Protein AF-A0A0Q4CQ82-F1 (afdb_monomer)

pLDDT: mean 79.75, std 15.26, range [38.12, 93.38]

Mean predicted aligned error: 7.89 Å

Foldseek 3Di:
DDAPDDDPQKGHHDADPDPPFPDWAFIAGNVDRVDGPDIWYWAQQPPPRDIDTDPDDPDGSWHDDPPTPPPVPPVVD

Structure (mmCIF, N/CA/C/O backbone):
data_AF-A0A0Q4CQ82-F1
#
_entry.id   AF-A0A0Q4CQ82-F1
#
loop_
_atom_site.group_PDB
_atom_site.id
_atom_site.type_symbol
_atom_site.label_atom_id
_atom_site.label_alt_id
_atom_site.label_comp_id
_atom_site.label_asym_id
_atom_site.label_entity_id
_atom_site.label_seq_id
_atom_site.pdbx_PDB_ins_code
_atom_site.Cartn_x
_atom_site.Cartn_y
_atom_site.Cartn_z
_atom_site.occupancy
_atom_site.B_iso_or_equiv
_atom_site.auth_seq_id
_atom_site.auth_comp_id
_atom_site.auth_asym_id
_atom_site.auth_atom_id
_atom_site.pdbx_PDB_model_num
ATOM 1 N N . MET A 1 1 ? 18.734 0.295 -0.106 1.00 38.12 1 MET A N 1
ATOM 2 C CA . MET A 1 1 ? 17.270 0.119 -0.180 1.00 38.12 1 MET A CA 1
ATOM 3 C C . MET A 1 1 ? 16.952 -1.133 0.613 1.00 38.12 1 MET A C 1
ATOM 5 O O . MET A 1 1 ? 17.581 -2.148 0.352 1.00 38.12 1 MET A O 1
ATOM 9 N N . ARG A 1 2 ? 16.130 -1.033 1.660 1.00 42.03 2 ARG A N 1
ATOM 10 C CA . ARG A 1 2 ? 15.654 -2.198 2.414 1.00 42.03 2 ARG A CA 1
ATOM 11 C C . ARG A 1 2 ? 14.216 -2.445 1.953 1.00 42.03 2 ARG A C 1
ATOM 13 O O . ARG A 1 2 ? 13.471 -1.484 1.792 1.00 42.03 2 ARG A O 1
ATOM 20 N N . GLY A 1 3 ? 13.932 -3.689 1.599 1.00 46.94 3 GLY A N 1
ATOM 21 C CA . GLY A 1 3 ? 12.613 -4.210 1.270 1.00 46.94 3 GLY A CA 1
ATOM 22 C C . GLY A 1 3 ? 12.525 -5.591 1.907 1.00 46.94 3 GLY A C 1
ATOM 23 O O . GLY A 1 3 ? 13.523 -6.322 1.932 1.00 46.94 3 GLY A O 1
ATOM 24 N N . GLN A 1 4 ? 11.385 -5.906 2.511 1.00 50.97 4 GLN A N 1
ATOM 25 C CA . GLN A 1 4 ? 11.126 -7.206 3.124 1.00 50.97 4 GLN A CA 1
ATOM 26 C C . GLN A 1 4 ? 11.186 -8.345 2.100 1.00 50.97 4 GLN A C 1
ATOM 28 O O . GLN A 1 4 ? 10.900 -8.159 0.918 1.00 50.97 4 GLN A O 1
ATOM 33 N N . ALA A 1 5 ? 11.591 -9.527 2.580 1.00 49.00 5 ALA A N 1
ATOM 34 C CA . ALA A 1 5 ? 11.764 -10.734 1.783 1.00 49.00 5 ALA A CA 1
ATOM 35 C C . ALA A 1 5 ? 10.466 -11.085 1.047 1.00 49.00 5 ALA A C 1
ATOM 37 O O . ALA A 1 5 ? 9.478 -11.509 1.645 1.00 49.00 5 ALA A O 1
ATOM 38 N N . ALA A 1 6 ? 10.491 -10.873 -0.259 1.00 54.62 6 ALA A N 1
ATOM 39 C CA . ALA A 1 6 ? 9.392 -11.166 -1.142 1.00 54.62 6 ALA A CA 1
ATOM 40 C C . ALA A 1 6 ? 9.257 -12.670 -1.395 1.00 54.62 6 ALA A C 1
ATOM 42 O O . ALA A 1 6 ? 10.223 -13.432 -1.296 1.00 54.62 6 ALA A O 1
ATOM 43 N N . ALA A 1 7 ? 8.059 -13.082 -1.811 1.00 59.53 7 ALA A N 1
ATOM 44 C CA . ALA A 1 7 ? 7.921 -14.295 -2.604 1.00 59.53 7 ALA A CA 1
ATOM 45 C C . ALA A 1 7 ? 8.939 -14.239 -3.760 1.00 59.53 7 ALA A C 1
ATOM 47 O O . ALA A 1 7 ? 9.144 -13.171 -4.339 1.00 59.53 7 ALA A O 1
ATOM 48 N N . ILE A 1 8 ? 9.610 -15.360 -4.037 1.00 71.06 8 ILE A N 1
ATOM 49 C CA . ILE A 1 8 ? 10.676 -15.469 -5.046 1.00 71.06 8 ILE A CA 1
ATOM 50 C C . ILE A 1 8 ? 10.261 -14.705 -6.316 1.00 71.06 8 ILE A C 1
ATOM 52 O O . ILE A 1 8 ? 9.209 -14.999 -6.878 1.00 71.06 8 ILE A O 1
ATOM 56 N N . GLY A 1 9 ? 11.060 -13.714 -6.725 1.00 84.00 9 GLY A N 1
ATOM 57 C CA . GLY A 1 9 ? 10.818 -12.947 -7.953 1.00 84.00 9 GLY A CA 1
ATOM 58 C C . GLY A 1 9 ? 10.013 -11.649 -7.800 1.00 84.00 9 GLY A C 1
ATOM 59 O O . GLY A 1 9 ? 9.694 -11.023 -8.802 1.00 84.00 9 GLY A O 1
ATOM 60 N N . ILE A 1 10 ? 9.671 -11.195 -6.590 1.00 88.19 10 ILE A N 1
ATOM 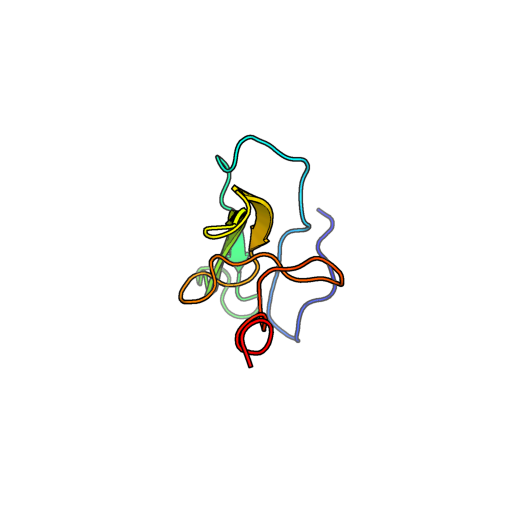61 C CA . ILE A 1 10 ? 8.978 -9.908 -6.380 1.00 88.19 10 ILE A CA 1
ATOM 62 C C . ILE A 1 10 ? 9.874 -8.951 -5.574 1.00 88.19 10 ILE A C 1
ATOM 64 O O . ILE A 1 10 ? 10.688 -9.376 -4.765 1.00 88.19 10 ILE A O 1
ATOM 68 N N . ILE A 1 11 ? 9.771 -7.642 -5.791 1.00 89.25 11 ILE A N 1
ATOM 69 C CA . ILE A 1 11 ? 10.428 -6.616 -4.971 1.00 89.25 11 ILE A CA 1
ATOM 70 C C . ILE A 1 11 ? 9.339 -5.715 -4.400 1.00 89.25 11 ILE A C 1
ATOM 72 O O . ILE A 1 11 ? 8.732 -4.920 -5.123 1.00 89.25 11 ILE A O 1
ATOM 76 N N . GLU A 1 12 ? 9.092 -5.846 -3.096 1.00 88.25 12 GLU A N 1
ATOM 77 C CA . GLU A 1 12 ? 8.097 -5.048 -2.379 1.00 88.25 12 GLU A CA 1
ATOM 78 C C . GLU A 1 12 ? 8.761 -3.941 -1.547 1.00 88.25 12 GLU A C 1
ATOM 80 O O . GLU A 1 12 ? 9.769 -4.185 -0.875 1.00 88.25 12 GLU A O 1
ATOM 85 N N . PRO A 1 13 ? 8.218 -2.712 -1.571 1.00 88.44 13 PRO A N 1
ATOM 86 C CA . PRO A 1 13 ? 8.705 -1.635 -0.725 1.00 88.44 13 PRO A CA 1
ATOM 87 C C . PRO A 1 13 ? 8.271 -1.853 0.728 1.00 88.44 13 PRO A C 1
ATOM 89 O O . PRO A 1 13 ? 7.158 -2.306 1.002 1.00 88.44 13 PRO A O 1
ATOM 92 N N . ASP A 1 14 ? 9.131 -1.463 1.669 1.00 88.44 14 ASP A N 1
ATOM 93 C CA . ASP A 1 14 ? 8.781 -1.462 3.088 1.00 88.44 14 ASP A CA 1
ATOM 94 C C . ASP A 1 14 ? 7.651 -0.457 3.385 1.00 88.44 14 ASP A C 1
ATOM 96 O O . ASP A 1 14 ? 7.613 0.631 2.794 1.00 88.44 14 ASP A O 1
ATOM 100 N N . PRO A 1 15 ? 6.760 -0.751 4.350 1.00 88.06 15 PRO A N 1
ATOM 101 C CA . PRO A 1 15 ? 5.816 0.235 4.853 1.00 88.06 15 PRO A CA 1
ATOM 102 C C . PRO A 1 15 ? 6.523 1.498 5.359 1.00 88.06 15 PRO A C 1
ATOM 104 O O . PRO A 1 15 ? 7.561 1.432 6.017 1.00 88.06 15 PRO A O 1
ATOM 107 N N . TRP A 1 16 ? 5.93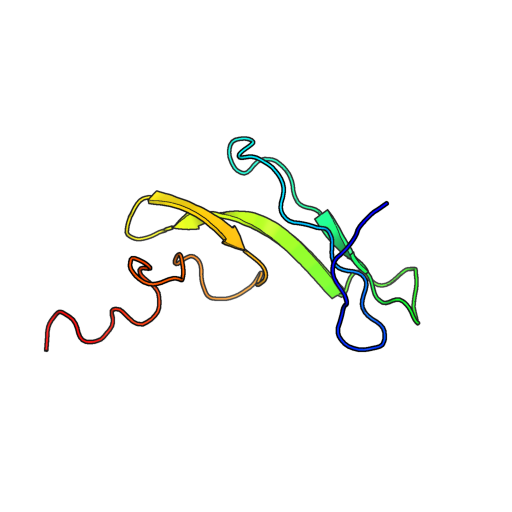3 2.665 5.097 1.00 90.75 16 TRP A N 1
ATOM 108 C CA . TRP A 1 16 ? 6.487 3.965 5.492 1.00 90.75 16 TRP A CA 1
ATOM 109 C C . TRP A 1 16 ? 5.583 4.717 6.485 1.00 90.75 16 TRP A C 1
ATOM 111 O O . TRP A 1 16 ? 4.400 4.385 6.623 1.00 90.75 16 TRP A O 1
ATOM 121 N N . PRO A 1 17 ? 6.114 5.746 7.181 1.00 92.94 17 PRO A N 1
ATOM 122 C CA . PRO A 1 17 ? 5.329 6.580 8.087 1.00 92.94 17 PRO A CA 1
ATOM 123 C C . PRO A 1 17 ? 4.119 7.230 7.413 1.00 92.94 17 PRO A C 1
ATOM 125 O O . PRO A 1 17 ? 4.125 7.507 6.215 1.00 92.94 17 PRO A O 1
ATOM 128 N N . PHE A 1 18 ? 3.081 7.519 8.199 1.00 92.31 18 PHE A N 1
ATOM 129 C CA . PHE A 1 18 ? 1.845 8.079 7.664 1.00 92.31 18 PHE A CA 1
ATOM 130 C C . PHE A 1 18 ? 2.051 9.452 7.006 1.00 92.31 18 PHE A C 1
ATOM 132 O O . PHE A 1 18 ? 2.345 10.435 7.677 1.00 92.31 18 PHE A O 1
ATOM 139 N N . ASP A 1 19 ? 1.827 9.520 5.693 1.00 93.38 19 ASP A N 1
ATOM 140 C CA . ASP A 1 19 ? 2.054 10.705 4.851 1.00 93.38 19 ASP A CA 1
ATOM 141 C C . ASP A 1 19 ? 0.752 11.379 4.373 1.00 93.38 19 ASP A C 1
ATOM 143 O O . ASP A 1 19 ? 0.752 12.228 3.477 1.00 93.38 19 ASP A O 1
ATOM 147 N N . GLY A 1 20 ? -0.389 10.980 4.941 1.00 92.50 20 GLY A N 1
ATOM 148 C CA . GLY A 1 20 ? -1.704 11.406 4.467 1.00 92.50 20 GLY A CA 1
ATOM 149 C C . GLY A 1 20 ? -2.267 10.570 3.314 1.00 92.50 20 GLY A C 1
ATOM 150 O O . GLY A 1 20 ? -3.211 11.027 2.672 1.00 92.50 20 GLY A O 1
ATOM 151 N N . CYS A 1 21 ? -1.741 9.362 3.073 1.00 89.56 21 CYS A N 1
ATOM 152 C CA . CYS A 1 21 ? -2.115 8.476 1.960 1.00 89.56 21 CYS A CA 1
ATOM 153 C C . CYS A 1 21 ? -1.757 9.052 0.580 1.00 89.56 21 CYS A C 1
ATOM 155 O O . CYS A 1 21 ? -2.503 8.850 -0.383 1.00 89.56 21 CYS A O 1
ATOM 157 N N . LYS A 1 22 ? -0.651 9.7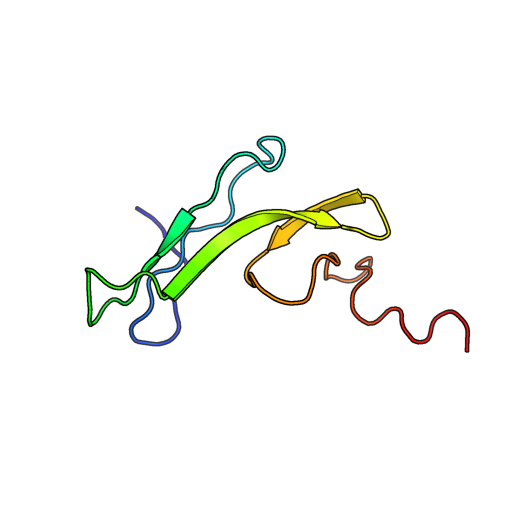99 0.493 1.00 90.25 22 LYS A N 1
ATOM 158 C CA . LYS A 1 22 ? -0.251 10.521 -0.725 1.00 90.25 22 LYS A CA 1
ATOM 159 C C . LYS A 1 22 ? 0.642 9.677 -1.630 1.00 90.25 22 LYS A C 1
ATOM 161 O O . LYS A 1 22 ? 0.487 9.717 -2.848 1.00 90.25 22 LYS A O 1
ATOM 166 N N . ARG A 1 23 ? 1.562 8.908 -1.047 1.00 90.62 23 ARG A N 1
ATOM 167 C CA . ARG A 1 23 ? 2.523 8.079 -1.778 1.00 90.62 23 ARG A CA 1
ATOM 168 C C . ARG A 1 23 ? 1.909 6.753 -2.217 1.00 90.62 23 ARG A C 1
ATOM 170 O O . ARG A 1 23 ? 1.111 6.134 -1.509 1.00 90.62 23 ARG A O 1
ATOM 177 N N . ARG A 1 24 ? 2.334 6.311 -3.398 1.00 90.06 24 ARG A N 1
ATOM 178 C CA . ARG A 1 24 ? 2.140 4.961 -3.929 1.00 90.06 24 ARG A CA 1
ATOM 179 C C . ARG A 1 24 ? 3.464 4.488 -4.486 1.00 90.06 24 ARG A C 1
ATOM 181 O O . ARG A 1 24 ? 4.081 5.224 -5.250 1.00 90.06 24 ARG A O 1
ATOM 188 N N . GLU A 1 25 ? 3.864 3.278 -4.131 1.00 91.25 25 GLU A N 1
ATOM 189 C CA . GLU A 1 25 ? 5.116 2.694 -4.603 1.00 91.25 25 GLU A CA 1
ATOM 190 C C . GLU A 1 25 ? 4.845 1.443 -5.427 1.00 91.25 25 GLU A C 1
ATOM 192 O O . GLU A 1 25 ? 3.940 0.677 -5.080 1.00 91.25 25 GLU A O 1
ATOM 197 N N . PRO A 1 26 ? 5.568 1.245 -6.540 1.00 90.62 26 PRO A N 1
ATOM 198 C CA . PRO A 1 26 ? 5.415 0.044 -7.332 1.00 90.62 26 PRO A CA 1
ATOM 199 C C . PRO A 1 26 ? 6.006 -1.157 -6.588 1.00 90.62 26 PRO A C 1
ATOM 201 O O . PRO A 1 26 ? 7.058 -1.071 -5.962 1.00 90.62 26 PRO A O 1
ATOM 204 N N . VAL A 1 27 ? 5.315 -2.283 -6.698 1.00 89.88 27 VAL A N 1
ATOM 205 C CA . VAL A 1 27 ? 5.870 -3.612 -6.467 1.00 89.88 27 VAL A CA 1
ATOM 206 C C . VAL A 1 27 ? 6.377 -4.103 -7.813 1.00 89.88 27 VAL A C 1
ATOM 208 O O . VAL A 1 27 ? 5.595 -4.180 -8.769 1.00 89.88 27 VAL A O 1
ATOM 211 N N . MET A 1 28 ? 7.672 -4.383 -7.888 1.00 91.06 28 MET A N 1
ATOM 212 C CA . MET A 1 28 ? 8.347 -4.753 -9.131 1.00 91.06 28 MET A CA 1
ATOM 213 C C . MET A 1 28 ? 8.473 -6.269 -9.237 1.00 91.06 28 MET A C 1
ATOM 215 O O . MET A 1 28 ? 8.609 -6.953 -8.224 1.00 91.06 28 MET A O 1
ATOM 219 N N . ASP A 1 29 ? 8.429 -6.782 -10.457 1.00 88.75 29 ASP A N 1
ATOM 220 C CA . ASP A 1 29 ? 8.870 -8.139 -10.769 1.00 88.75 29 ASP A CA 1
A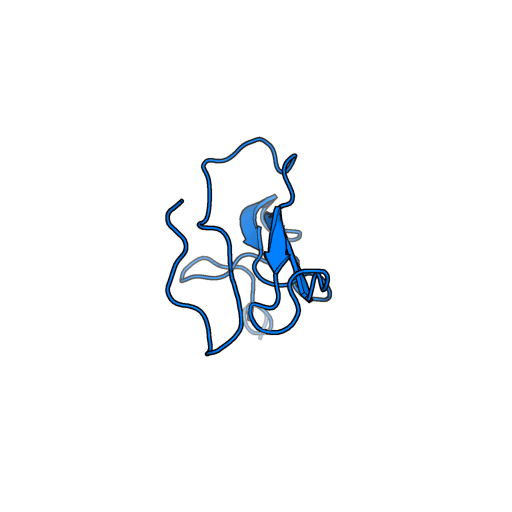TOM 221 C C . ASP A 1 29 ? 10.411 -8.122 -10.862 1.00 88.75 29 ASP A C 1
ATOM 223 O O . ASP A 1 29 ? 10.994 -7.227 -11.479 1.00 88.75 29 ASP A O 1
ATOM 227 N N . ALA A 1 30 ? 11.085 -9.036 -10.167 1.00 88.56 30 ALA A N 1
ATOM 228 C CA . ALA A 1 30 ? 12.544 -9.120 -10.174 1.00 88.56 30 ALA A CA 1
ATOM 229 C C . ALA A 1 30 ? 13.070 -9.789 -11.453 1.00 88.56 30 ALA A C 1
ATOM 231 O O . ALA A 1 30 ? 14.201 -9.511 -11.854 1.00 88.56 30 ALA A O 1
ATOM 232 N N . ASP A 1 31 ? 12.252 -10.636 -12.083 1.00 88.25 31 ASP A N 1
ATOM 233 C CA . ASP A 1 31 ? 12.586 -11.352 -13.314 1.00 88.25 31 ASP A CA 1
ATOM 234 C C . ASP A 1 31 ? 12.232 -10.519 -14.562 1.00 88.25 31 ASP A C 1
ATOM 236 O O . ASP A 1 31 ? 12.857 -10.673 -15.612 1.00 88.25 31 ASP A O 1
ATOM 240 N N . ASP A 1 32 ? 11.285 -9.580 -14.438 1.00 89.56 32 ASP A N 1
ATOM 241 C CA . ASP A 1 32 ? 10.967 -8.558 -15.445 1.00 89.56 32 ASP A CA 1
ATOM 242 C C . ASP A 1 32 ? 11.031 -7.135 -14.845 1.00 89.56 32 ASP A C 1
ATOM 244 O O . ASP A 1 32 ? 10.023 -6.599 -14.373 1.00 89.56 32 ASP A O 1
ATOM 248 N N . PRO A 1 33 ? 12.199 -6.464 -14.900 1.00 79.44 33 PRO A N 1
ATOM 249 C CA . PRO A 1 33 ? 12.412 -5.162 -14.263 1.00 79.44 33 PRO A CA 1
ATOM 250 C C . PRO A 1 33 ? 11.529 -4.017 -14.782 1.00 79.44 33 PRO A C 1
ATOM 252 O O . PRO A 1 33 ? 11.478 -2.955 -14.158 1.00 79.44 33 PRO A O 1
ATOM 255 N N . LEU A 1 34 ? 10.859 -4.182 -15.926 1.00 87.44 34 LEU A N 1
ATOM 256 C CA . LEU A 1 34 ? 9.927 -3.186 -16.466 1.00 87.44 34 LEU A CA 1
ATOM 257 C C . LEU A 1 34 ? 8.488 -3.427 -16.002 1.00 87.44 34 LEU A C 1
ATOM 259 O O . LEU A 1 34 ? 7.625 -2.555 -16.155 1.00 87.44 34 LEU A O 1
ATOM 263 N N . ARG A 1 35 ? 8.215 -4.589 -15.410 1.00 89.38 35 ARG A N 1
ATOM 264 C CA . ARG A 1 35 ? 6.883 -4.981 -14.985 1.00 89.38 35 ARG A CA 1
ATOM 265 C C . ARG A 1 35 ? 6.591 -4.502 -13.571 1.00 89.38 35 ARG A C 1
ATOM 267 O O . ARG A 1 35 ? 7.152 -4.956 -12.576 1.00 89.38 35 ARG A O 1
ATOM 274 N N . VAL A 1 36 ? 5.599 -3.622 -13.484 1.00 90.44 36 VAL A N 1
ATOM 275 C CA . VAL A 1 36 ? 4.949 -3.268 -12.222 1.00 90.44 36 VAL A CA 1
ATOM 276 C C . VAL A 1 36 ? 3.827 -4.270 -11.966 1.00 90.44 36 VAL A C 1
ATOM 278 O O . VAL A 1 36 ? 2.817 -4.266 -12.668 1.00 90.44 36 VAL A O 1
ATOM 281 N N . VAL A 1 37 ? 3.983 -5.109 -10.943 1.00 88.81 37 VAL A N 1
ATOM 282 C CA . VAL A 1 37 ? 2.968 -6.095 -10.538 1.00 88.81 37 VAL A CA 1
ATOM 283 C C . VAL A 1 37 ? 1.755 -5.388 -9.937 1.00 88.81 37 VAL A C 1
ATOM 285 O O . VAL A 1 37 ? 0.610 -5.692 -10.270 1.00 88.81 37 VAL A O 1
ATOM 288 N N . ARG A 1 38 ? 2.005 -4.434 -9.033 1.00 87.81 38 ARG A N 1
ATOM 289 C CA . ARG A 1 38 ? 0.975 -3.635 -8.355 1.00 87.81 38 ARG A CA 1
ATOM 290 C C . ARG A 1 38 ? 1.562 -2.351 -7.772 1.00 87.81 38 ARG A C 1
ATOM 292 O O . ARG A 1 38 ? 2.768 -2.147 -7.809 1.00 87.81 38 ARG A O 1
ATOM 299 N N . LYS A 1 39 ? 0.717 -1.474 -7.227 1.00 88.19 39 LYS A N 1
ATOM 300 C CA . LYS A 1 39 ? 1.150 -0.288 -6.470 1.00 88.19 39 LYS A CA 1
ATOM 301 C C . LYS A 1 39 ? 0.632 -0.356 -5.043 1.00 88.19 39 LYS A C 1
ATOM 303 O O . LYS A 1 39 ? -0.576 -0.344 -4.840 1.00 88.19 39 LYS A O 1
ATOM 308 N N . VAL A 1 40 ? 1.524 -0.371 -4.065 1.00 89.62 40 VAL A N 1
ATOM 309 C CA . VAL A 1 40 ? 1.170 -0.436 -2.643 1.00 89.62 40 VAL A CA 1
ATOM 310 C C . VAL A 1 40 ? 1.214 0.940 -1.995 1.00 89.62 40 VAL A C 1
ATOM 312 O O . VAL A 1 40 ? 1.731 1.910 -2.559 1.00 89.62 40 VAL A O 1
ATOM 315 N N . GLY A 1 41 ? 0.614 1.048 -0.813 1.00 90.50 41 GLY A N 1
ATOM 316 C CA . GLY A 1 41 ? 0.767 2.222 0.036 1.00 90.50 41 GLY A CA 1
ATOM 317 C C . GLY A 1 41 ? -0.347 2.406 1.049 1.00 90.50 41 GLY A C 1
ATOM 318 O O . GLY A 1 41 ? -1.310 1.640 1.115 1.00 90.50 41 GLY A O 1
ATOM 319 N N . LEU A 1 42 ? -0.246 3.481 1.822 1.00 90.81 42 LEU A N 1
ATOM 320 C CA . LEU A 1 42 ? -1.191 3.779 2.89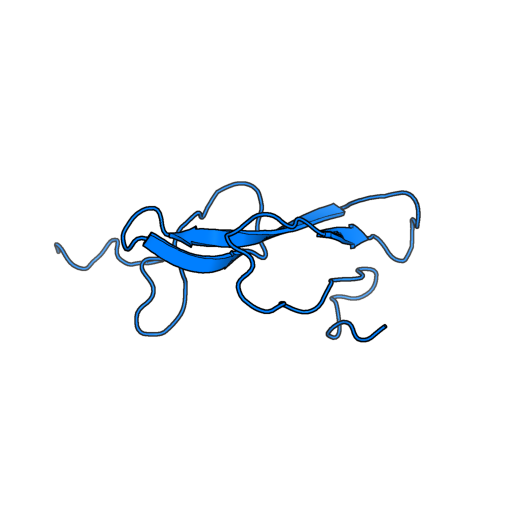2 1.00 90.81 42 LEU A CA 1
ATOM 321 C C . LEU A 1 42 ? -2.582 4.146 2.356 1.00 90.81 42 LEU A C 1
ATOM 323 O O . LEU A 1 42 ? -2.732 4.923 1.414 1.00 90.81 42 LEU A O 1
ATOM 327 N N . HIS A 1 43 ? -3.621 3.606 2.980 1.00 89.88 43 HIS A N 1
ATOM 328 C CA . HIS A 1 43 ? -5.021 3.951 2.752 1.00 89.88 43 HIS A CA 1
ATOM 329 C C . HIS A 1 43 ? -5.712 4.281 4.074 1.00 89.88 43 HIS A C 1
ATOM 331 O O . HIS A 1 43 ? -5.216 3.977 5.154 1.00 89.88 43 HIS A O 1
ATOM 337 N N . ARG A 1 44 ? -6.894 4.899 3.986 1.00 90.56 44 ARG A N 1
ATOM 338 C CA . ARG A 1 44 ? -7.821 5.001 5.118 1.00 90.56 44 ARG A CA 1
ATOM 339 C C . ARG A 1 44 ? -8.845 3.885 5.018 1.00 90.56 44 ARG A C 1
ATOM 341 O O . ARG A 1 44 ? -9.435 3.701 3.954 1.00 90.56 44 ARG A O 1
ATOM 348 N N . CYS A 1 45 ? -9.070 3.183 6.124 1.00 90.25 45 CYS A N 1
ATOM 349 C CA . CYS A 1 45 ? -10.131 2.188 6.219 1.00 90.25 45 CYS A CA 1
ATOM 350 C C . CYS A 1 45 ? -11.481 2.834 5.877 1.00 90.25 45 CYS A C 1
ATOM 352 O O . CYS A 1 45 ? -11.801 3.909 6.389 1.00 90.25 45 CYS A O 1
ATOM 354 N N . MET A 1 46 ? -12.285 2.195 5.028 1.00 89.06 46 MET A N 1
ATOM 355 C CA . MET A 1 46 ? -13.612 2.707 4.677 1.00 89.06 46 MET A CA 1
ATOM 356 C C . MET A 1 46 ? -14.581 2.688 5.864 1.00 89.06 46 MET A C 1
ATOM 358 O O . MET A 1 46 ? -15.436 3.562 5.933 1.00 89.06 46 MET A O 1
ATOM 362 N N . LYS A 1 47 ? -14.398 1.763 6.819 1.00 88.56 47 LYS A N 1
ATOM 363 C CA . LYS A 1 47 ? -15.227 1.651 8.028 1.00 88.56 47 LYS A CA 1
ATOM 364 C C . LYS A 1 47 ? -14.781 2.609 9.137 1.00 88.56 47 LYS A C 1
ATOM 366 O O . LYS A 1 47 ? -15.527 3.496 9.522 1.00 88.56 47 LYS A O 1
ATOM 371 N N . CYS A 1 48 ? -13.550 2.471 9.634 1.00 91.31 48 CYS A N 1
ATOM 372 C CA . CYS A 1 48 ? -13.088 3.209 10.821 1.00 91.31 48 CYS A CA 1
ATOM 373 C C . CYS A 1 48 ? -12.175 4.409 10.523 1.00 91.31 48 CYS A C 1
ATOM 375 O O . CYS A 1 48 ? -11.691 5.056 11.446 1.00 91.31 48 CYS A O 1
ATOM 377 N N . ARG A 1 49 ? -11.875 4.695 9.247 1.00 90.69 49 ARG A N 1
ATOM 378 C CA . ARG A 1 49 ? -10.998 5.798 8.790 1.00 90.69 49 ARG A CA 1
ATOM 379 C C . ARG A 1 49 ? -9.539 5.749 9.264 1.00 90.69 49 ARG A C 1
ATOM 381 O O . ARG A 1 49 ? -8.754 6.599 8.828 1.00 90.69 49 ARG A O 1
ATOM 388 N N . ARG A 1 50 ? -9.157 4.753 10.076 1.00 91.31 50 ARG A N 1
ATOM 389 C CA . ARG A 1 50 ? -7.779 4.517 10.528 1.00 91.31 50 ARG A CA 1
ATOM 390 C C . ARG A 1 50 ? -6.851 4.328 9.320 1.00 91.31 50 ARG A C 1
ATOM 392 O O . ARG A 1 50 ? -7.231 3.615 8.382 1.00 91.31 50 ARG A O 1
ATOM 399 N N . PRO A 1 51 ? -5.671 4.967 9.311 1.00 90.25 51 PRO A N 1
ATOM 400 C CA . PRO A 1 51 ? -4.668 4.707 8.294 1.00 90.25 51 PRO A CA 1
ATOM 401 C C . PRO A 1 51 ? -4.110 3.289 8.441 1.00 90.25 51 PRO A C 1
ATOM 403 O O . PRO A 1 51 ? -3.882 2.819 9.553 1.00 90.25 51 PRO A O 1
ATOM 406 N N . PHE A 1 52 ? -3.901 2.607 7.322 1.00 89.81 52 PHE A N 1
ATOM 407 C CA . PHE A 1 52 ? -3.296 1.279 7.276 1.00 89.81 52 PHE A CA 1
ATOM 408 C C . PHE A 1 52 ? -2.510 1.118 5.976 1.00 89.81 52 PHE A C 1
ATOM 410 O O . PHE A 1 52 ? -2.842 1.749 4.969 1.00 89.81 52 PHE A O 1
ATOM 417 N N . PHE A 1 53 ? -1.463 0.297 5.994 1.00 89.19 53 PHE A N 1
ATOM 418 C CA . PHE A 1 53 ? -0.710 -0.027 4.787 1.00 89.19 53 PHE A CA 1
ATOM 419 C C . PHE A 1 53 ? -1.486 -1.053 3.961 1.00 89.19 53 PHE A C 1
ATOM 421 O O . PHE A 1 53 ? -1.891 -2.087 4.486 1.00 89.19 53 PHE A O 1
ATOM 428 N N . SER A 1 54 ? -1.749 -0.744 2.692 1.00 85.69 54 SER A N 1
ATOM 429 C CA . SER A 1 54 ? -2.463 -1.639 1.785 1.00 85.69 54 SER A CA 1
ATOM 430 C C . SER A 1 54 ? -1.470 -2.324 0.866 1.00 85.69 54 SER A C 1
ATOM 432 O O . SER A 1 54 ?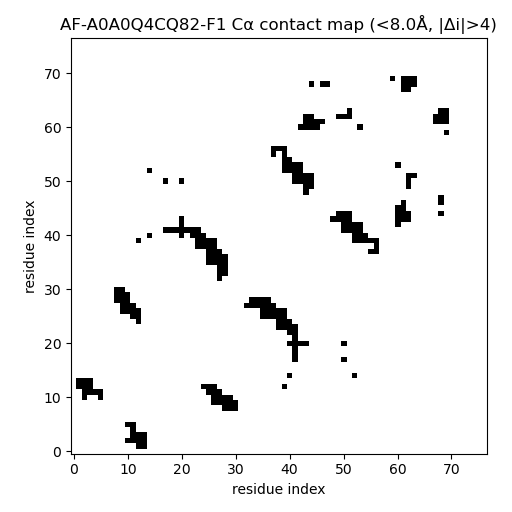 -0.874 -1.685 -0.004 1.00 85.69 54 SER A O 1
ATOM 434 N N . GLU A 1 55 ? -1.340 -3.630 1.054 1.00 79.44 55 GLU A N 1
ATOM 435 C CA . GLU A 1 55 ? -0.570 -4.525 0.186 1.00 79.44 55 GLU A CA 1
ATOM 436 C C . GLU A 1 55 ? -1.362 -4.929 -1.067 1.00 79.44 55 GLU A C 1
ATOM 438 O O . GLU A 1 55 ? -0.787 -5.405 -2.040 1.00 79.44 55 GLU A O 1
ATOM 443 N N . ASP A 1 56 ? -2.678 -4.695 -1.069 1.00 70.62 56 ASP A N 1
ATOM 444 C CA . ASP A 1 56 ? -3.597 -5.072 -2.142 1.00 70.62 56 ASP A CA 1
ATOM 445 C C . ASP A 1 56 ? -4.265 -3.830 -2.759 1.00 70.62 56 ASP A C 1
ATOM 447 O O . ASP A 1 56 ? -4.583 -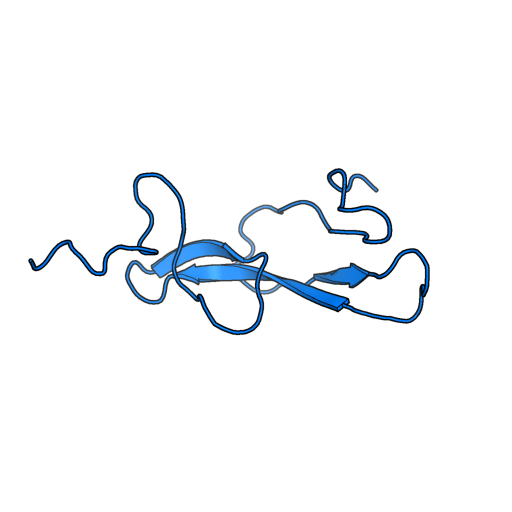2.860 -2.062 1.00 70.62 56 ASP A O 1
ATOM 451 N N . VAL A 1 57 ? -4.461 -3.849 -4.079 1.00 57.81 57 VAL A N 1
ATOM 452 C CA . VAL A 1 57 ? -4.900 -2.694 -4.882 1.00 57.81 57 VAL A CA 1
ATOM 453 C C . VAL A 1 57 ? -6.380 -2.768 -5.238 1.00 57.81 57 VAL A C 1
ATOM 455 O O . VAL A 1 57 ? -6.982 -1.733 -5.521 1.00 57.81 57 VAL A O 1
ATOM 458 N N . LEU A 1 58 ? -7.004 -3.951 -5.214 1.00 54.28 58 LEU A N 1
ATOM 459 C CA . LEU A 1 58 ? -8.251 -4.117 -5.965 1.00 54.28 58 LEU A CA 1
ATOM 460 C C . LEU A 1 58 ? -9.523 -4.311 -5.140 1.00 54.28 58 LEU A C 1
ATOM 462 O O . LEU A 1 58 ? -10.575 -3.913 -5.636 1.00 54.28 58 LEU A O 1
ATOM 466 N N . ARG A 1 59 ? -9.497 -4.872 -3.919 1.00 55.66 59 ARG A N 1
ATOM 467 C CA . ARG A 1 59 ? -10.777 -5.232 -3.259 1.00 55.66 59 ARG A CA 1
ATOM 468 C C . ARG A 1 59 ? -10.961 -4.867 -1.792 1.00 55.66 59 ARG A C 1
ATOM 470 O O . ARG A 1 59 ? -12.102 -4.696 -1.379 1.00 55.66 59 ARG A O 1
ATOM 477 N N . LEU A 1 60 ? -9.911 -4.687 -0.993 1.00 61.69 60 LEU A N 1
ATOM 478 C CA . LEU A 1 60 ? -10.092 -4.579 0.462 1.00 61.69 60 LEU A CA 1
ATOM 479 C C . LEU A 1 60 ? -9.528 -3.277 1.033 1.00 61.69 60 LEU A C 1
ATOM 481 O O . LEU A 1 60 ? -8.415 -3.229 1.547 1.00 61.69 60 LEU A O 1
ATOM 485 N N . ARG A 1 61 ? -10.352 -2.221 1.025 1.00 79.00 61 ARG A N 1
ATOM 486 C CA . ARG A 1 61 ? -10.074 -0.948 1.720 1.00 79.00 61 ARG A CA 1
ATOM 487 C C . ARG A 1 61 ? -10.476 -0.983 3.203 1.00 79.00 61 ARG A C 1
ATOM 489 O O . ARG A 1 61 ? -11.008 -0.007 3.736 1.00 79.00 61 ARG A O 1
ATOM 496 N N . LEU A 1 62 ? -10.248 -2.112 3.868 1.00 86.44 62 LEU A N 1
ATOM 497 C CA . LEU A 1 62 ? -10.515 -2.308 5.293 1.00 86.44 62 LEU A CA 1
ATOM 498 C C . LEU A 1 62 ? -9.206 -2.654 5.996 1.00 86.44 62 LEU A C 1
ATOM 500 O O . LEU A 1 62 ? -8.463 -3.512 5.522 1.00 86.44 62 LEU A O 1
ATOM 504 N N . CYS A 1 63 ? -8.933 -1.992 7.120 1.00 88.25 63 CYS A N 1
ATOM 505 C CA . CYS A 1 63 ? -7.739 -2.283 7.907 1.00 88.25 63 CYS A CA 1
ATOM 506 C C . CYS A 1 63 ? -7.804 -3.703 8.491 1.00 88.25 63 CYS A C 1
ATOM 508 O O . CYS A 1 63 ? -8.878 -4.175 8.867 1.00 88.25 63 CYS A O 1
ATOM 510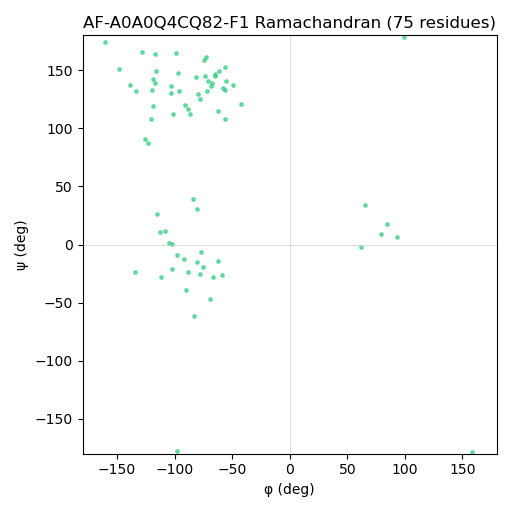 N N . SER A 1 64 ? -6.656 -4.367 8.578 1.00 81.75 64 SER A N 1
ATOM 511 C CA . SER A 1 64 ? -6.468 -5.683 9.199 1.00 81.75 64 SER A CA 1
ATOM 512 C C . SER A 1 64 ? -5.940 -5.554 10.643 1.00 81.75 64 SER A C 1
ATOM 514 O O . SER A 1 64 ? -5.792 -4.442 11.159 1.00 81.75 64 SER A O 1
ATOM 516 N N . GLY A 1 65 ? -5.687 -6.687 11.309 1.00 79.19 65 GLY A N 1
ATOM 517 C CA . GLY A 1 65 ? -5.173 -6.768 12.684 1.00 79.19 65 GLY A CA 1
ATOM 518 C C . GLY A 1 65 ? -6.259 -7.038 13.732 1.00 79.19 65 GLY A C 1
ATOM 519 O O . GLY A 1 65 ? -7.438 -7.105 13.403 1.00 79.19 65 GLY A O 1
ATOM 520 N N . ALA A 1 66 ? -5.868 -7.162 15.006 1.00 78.06 66 ALA A N 1
ATOM 521 C CA . ALA A 1 66 ? -6.777 -7.521 16.109 1.00 78.06 66 ALA A CA 1
ATOM 522 C C . ALA A 1 66 ? -7.954 -6.543 16.306 1.00 78.06 66 ALA A C 1
ATOM 524 O O . ALA A 1 66 ? -9.008 -6.920 16.801 1.00 78.06 66 ALA A O 1
ATOM 525 N N . GLN A 1 67 ? -7.776 -5.282 15.905 1.00 82.31 67 GLN A N 1
ATOM 526 C CA . GLN A 1 67 ? -8.824 -4.252 15.884 1.00 82.31 67 GLN A CA 1
ATOM 527 C C . GLN A 1 67 ? -9.124 -3.792 14.449 1.00 82.31 67 GLN A C 1
ATOM 529 O O . GLN A 1 67 ? -9.451 -2.623 14.214 1.00 82.31 67 GLN A O 1
ATOM 534 N N . GLY A 1 68 ? -8.866 -4.664 13.475 1.00 84.75 68 GLY A N 1
ATOM 535 C CA . GLY A 1 68 ? -9.141 -4.439 12.067 1.00 84.75 68 GLY A CA 1
ATOM 536 C C . GLY A 1 68 ? -10.636 -4.500 11.766 1.00 84.75 68 GLY A C 1
ATOM 537 O O . GLY A 1 68 ? -11.419 -5.033 12.541 1.00 84.75 68 GLY A O 1
ATOM 538 N N . CYS A 1 69 ? -11.031 -3.941 10.626 1.00 87.19 69 CYS A N 1
ATOM 539 C CA . CYS A 1 69 ? -12.401 -4.031 10.119 1.00 87.19 69 CYS A CA 1
ATOM 540 C C . CYS A 1 69 ? -12.568 -5.134 9.063 1.00 87.19 69 CYS A C 1
ATOM 542 O O . CYS A 1 69 ? -13.684 -5.379 8.616 1.00 87.19 69 CYS A O 1
ATOM 544 N N . ARG A 1 70 ? -11.475 -5.752 8.595 1.00 83.25 70 ARG A N 1
ATOM 545 C CA . ARG A 1 70 ? -11.532 -6.907 7.688 1.00 83.25 70 ARG A CA 1
ATOM 546 C C . ARG A 1 70 ? -12.014 -8.137 8.471 1.00 83.25 70 ARG A C 1
ATOM 548 O O . ARG A 1 70 ? -11.477 -8.394 9.541 1.00 83.25 70 ARG A O 1
ATOM 555 N N . GLY A 1 71 ? -12.981 -8.883 7.928 1.00 73.81 71 GLY A N 1
ATOM 556 C CA . GLY A 1 71 ? -13.582 -10.048 8.600 1.00 73.81 71 GLY A CA 1
ATOM 557 C C . GLY A 1 71 ? -14.631 -9.691 9.660 1.00 73.81 71 GLY A C 1
ATOM 558 O O . GLY A 1 71 ? -15.092 -10.557 10.384 1.00 73.81 71 GLY A O 1
ATOM 559 N N . ASP A 1 72 ? -15.030 -8.420 9.745 1.00 68.19 72 ASP A N 1
ATOM 560 C CA . ASP A 1 72 ? -16.092 -7.932 10.636 1.00 68.19 72 ASP A CA 1
ATOM 561 C C . ASP A 1 72 ? -17.500 -8.195 10.050 1.00 68.19 72 ASP A C 1
ATOM 563 O O . ASP A 1 72 ? -18.418 -7.396 10.228 1.00 68.19 72 ASP A O 1
ATOM 567 N N . GLU A 1 73 ? -17.643 -9.274 9.273 1.00 59.69 73 GLU A N 1
ATOM 568 C CA . GLU A 1 73 ? -18.914 -9.710 8.676 1.00 59.69 73 GLU A CA 1
ATOM 569 C C . GLU A 1 73 ? -19.825 -10.362 9.735 1.00 59.69 73 GLU A C 1
ATOM 571 O O . GLU A 1 73 ? -21.041 -10.333 9.588 1.00 59.69 73 GLU A O 1
ATOM 576 N N . ASP A 1 74 ? -19.249 -10.805 10.862 1.00 52.34 74 ASP A N 1
ATOM 577 C CA . ASP A 1 74 ? -19.940 -11.573 11.908 1.00 52.34 74 ASP A CA 1
ATOM 578 C C . ASP A 1 74 ? -20.275 -10.792 13.195 1.00 52.34 74 ASP A C 1
ATOM 580 O O . ASP A 1 74 ? -20.833 -11.358 14.129 1.00 52.34 74 ASP A O 1
ATOM 584 N N . ARG A 1 75 ? -19.963 -9.491 13.316 1.00 52.28 75 ARG A N 1
ATOM 585 C CA . ARG A 1 75 ? -20.236 -8.742 14.571 1.00 52.28 75 ARG A CA 1
ATOM 586 C C . ARG A 1 75 ? -21.707 -8.345 14.755 1.00 52.28 75 ARG A C 1
ATOM 588 O O . ARG A 1 75 ? -22.068 -7.805 15.799 1.00 52.28 75 ARG A O 1
ATOM 595 N N . TYR A 1 76 ? -22.533 -8.578 13.740 1.00 49.62 76 TYR A N 1
ATOM 596 C CA . TYR A 1 76 ? -23.981 -8.354 13.768 1.00 49.62 76 TYR A CA 1
ATOM 597 C C . TYR A 1 76 ? -24.794 -9.659 13.692 1.00 49.62 76 TYR A C 1
ATOM 599 O O . TYR A 1 76 ? -26.009 -9.584 13.510 1.00 49.62 76 TYR A O 1
ATOM 607 N N . SER A 1 77 ? -24.137 -10.817 13.829 1.00 49.16 77 SER A N 1
ATOM 608 C CA . SER A 1 77 ? -24.786 -1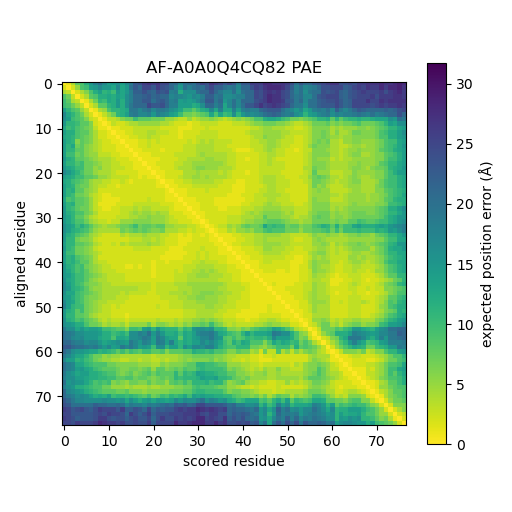2.127 13.970 1.00 49.16 77 SER A CA 1
ATOM 609 C C . SER A 1 77 ? -25.222 -12.386 15.410 1.00 49.16 77 SER A C 1
ATOM 611 O O . SER A 1 77 ? -24.464 -12.009 16.335 1.00 49.16 77 SER A O 1
#

Solvent-accessible surface area (backbone atoms only — not comparable to full-atom values): 4960 Å² total; per-residue (Å²): 138,79,51,61,90,46,67,91,56,44,45,40,72,56,90,71,80,91,71,84,54,69,64,70,46,66,23,34,29,64,84,42,83,86,42,66,78,46,60,29,38,45,41,54,15,75,84,79,57,49,76,36,78,31,89,65,82,82,83,72,60,43,31,68,70,101,86,30,60,55,84,62,82,61,82,85,110

Sequence (77 aa):
MRGQAAAIGIIEPDPWPFDGCKRREPVMDADDPLRVVRKVGLHRCMKCRRPFFSEDVLRLRLCSGAQGCRGDEDRYS

Radius of gyration: 14.34 Å; Cα contacts (8 Å, |Δi|>4): 125; chains: 1; bounding box: 42×27×33 Å

Secondary structure (DSSP, 8-state):
------STTEEPPPP----SS---EEEEESSSTT-EEEEEEEEE-TTT--EEEES-SSS--S--STT-STTTTSTT-